Protein AF-A0A950HTD3-F1 (afdb_monomer)

pLDDT: mean 75.73, std 17.04, range [32.94, 95.38]

Radius of gyration: 17.9 Å; Cα contacts (8 Å, |Δi|>4): 232; chains: 1; bounding box: 33×39×55 Å

Foldseek 3Di:
DDDDDDDDPDPDWDKDKDKDDDQDQWQLSVQVVLCVVDVVVVVPDDVVLVVCVVVPPPQVNVQVSVCCLQCDQDASPPDPPHSCVNVVLQVVQLPADFKKKWKDTAQKIWIDHVVVVDIDMHGHHGPHHYMMMIIMHTGDRDPPDD

Structure (mmCIF, N/CA/C/O backbone):
data_AF-A0A950HTD3-F1
#
_entry.id   AF-A0A950HTD3-F1
#
loop_
_atom_site.group_PDB
_atom_site.id
_atom_site.type_symbol
_atom_site.label_atom_id
_atom_site.label_alt_id
_atom_site.label_comp_id
_atom_site.label_asym_id
_atom_site.label_entity_id
_atom_site.label_seq_id
_atom_site.pdbx_PDB_ins_code
_atom_site.Cartn_x
_atom_site.Cartn_y
_atom_site.Cartn_z
_atom_site.occupancy
_atom_site.B_iso_or_equiv
_atom_site.auth_seq_id
_atom_site.auth_comp_id
_atom_site.auth_asym_id
_atom_site.auth_atom_id
_atom_site.pdbx_PDB_model_num
ATOM 1 N N . MET A 1 1 ? -6.692 11.911 -21.670 1.00 36.44 1 MET A N 1
ATOM 2 C CA . MET A 1 1 ? -6.025 11.590 -22.951 1.00 36.44 1 MET A CA 1
ATOM 3 C C . MET A 1 1 ? -5.115 10.400 -22.686 1.00 36.44 1 MET A C 1
ATOM 5 O O . MET A 1 1 ? -4.054 10.584 -22.112 1.00 36.44 1 MET A O 1
ATOM 9 N N . PHE A 1 2 ? -5.572 9.179 -22.964 1.00 32.94 2 PHE A N 1
ATOM 10 C CA . PHE A 1 2 ? -4.752 7.979 -22.772 1.00 32.94 2 PHE A CA 1
ATOM 11 C C . PHE A 1 2 ? -3.880 7.797 -24.016 1.00 32.94 2 PHE A C 1
ATOM 13 O O . PHE A 1 2 ? -4.400 7.768 -25.134 1.00 32.94 2 PHE A O 1
ATOM 20 N N . SER A 1 3 ? -2.559 7.768 -23.843 1.00 40.41 3 SER A N 1
ATOM 21 C CA . SER A 1 3 ? -1.623 7.526 -24.938 1.00 40.4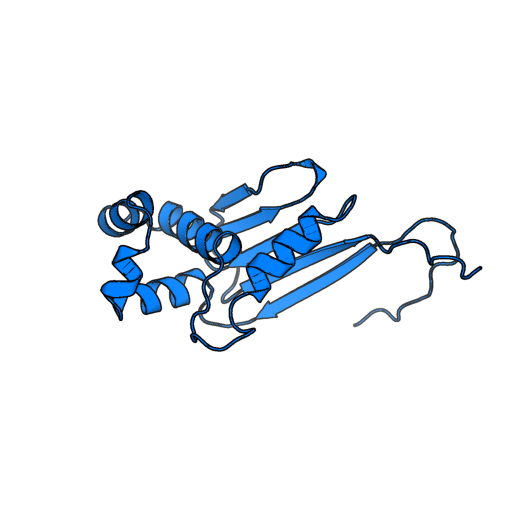1 3 SER A CA 1
ATOM 22 C C . SER A 1 3 ? -1.867 6.129 -25.512 1.00 40.41 3 SER A C 1
ATOM 24 O O . SER A 1 3 ? -2.013 5.151 -24.782 1.00 40.41 3 SER A O 1
ATOM 26 N N . ARG A 1 4 ? -1.948 6.029 -26.843 1.00 41.62 4 ARG A N 1
ATOM 27 C CA . ARG A 1 4 ? -2.002 4.732 -27.524 1.00 41.62 4 ARG A CA 1
ATOM 28 C C . ARG A 1 4 ? -0.674 4.018 -27.286 1.00 41.62 4 ARG A C 1
ATOM 30 O O . ARG A 1 4 ? 0.374 4.562 -27.636 1.00 41.62 4 ARG A O 1
ATOM 37 N N . PHE A 1 5 ? -0.733 2.822 -26.705 1.00 49.19 5 PHE A N 1
ATOM 38 C CA . PHE A 1 5 ? 0.416 1.934 -26.575 1.00 49.19 5 PHE A CA 1
ATOM 39 C C . PHE A 1 5 ? 1.032 1.709 -27.962 1.00 49.19 5 PHE A C 1
ATOM 41 O O . PHE A 1 5 ? 0.351 1.270 -28.890 1.00 49.19 5 PHE A O 1
ATOM 48 N N . ARG A 1 6 ? 2.309 2.069 -28.111 1.00 45.41 6 ARG A N 1
ATOM 49 C CA . ARG A 1 6 ? 3.141 1.682 -29.250 1.00 45.41 6 ARG A CA 1
ATOM 50 C C . ARG A 1 6 ? 4.128 0.646 -28.752 1.00 45.41 6 ARG A C 1
ATOM 52 O O . ARG A 1 6 ? 4.816 0.882 -27.762 1.00 45.41 6 ARG A O 1
ATOM 59 N N . GLU A 1 7 ? 4.176 -0.478 -29.447 1.00 47.38 7 GLU A N 1
ATOM 60 C CA . GLU A 1 7 ? 5.093 -1.564 -29.136 1.00 47.38 7 GLU A CA 1
ATOM 61 C C . GLU A 1 7 ? 6.550 -1.075 -29.291 1.00 47.38 7 GLU A C 1
ATOM 63 O O . GLU A 1 7 ? 6.876 -0.450 -30.308 1.00 47.38 7 GLU A O 1
ATOM 68 N N . PRO A 1 8 ? 7.417 -1.260 -28.277 1.00 53.28 8 PRO A N 1
ATOM 69 C CA . PRO A 1 8 ? 8.782 -0.761 -28.336 1.00 53.28 8 PRO A CA 1
ATOM 70 C C . PRO A 1 8 ? 9.604 -1.529 -29.377 1.00 53.28 8 PRO A C 1
ATOM 72 O O . PRO A 1 8 ? 9.690 -2.751 -29.351 1.00 53.28 8 PRO A O 1
ATOM 75 N N . THR A 1 9 ? 10.260 -0.790 -30.271 1.00 56.44 9 THR A N 1
ATOM 76 C CA . THR A 1 9 ? 11.088 -1.310 -31.373 1.00 56.44 9 THR A CA 1
ATOM 77 C C . THR A 1 9 ? 12.514 -1.703 -30.962 1.00 56.44 9 THR A C 1
ATOM 79 O O . THR A 1 9 ? 13.288 -2.136 -31.810 1.00 56.44 9 THR A O 1
ATOM 82 N N . ASN A 1 10 ? 12.879 -1.574 -29.680 1.00 48.69 10 ASN A N 1
ATOM 83 C CA . ASN A 1 10 ? 14.239 -1.810 -29.185 1.00 48.69 10 ASN A CA 1
ATOM 84 C C . ASN A 1 10 ? 14.304 -2.971 -28.183 1.00 48.69 10 ASN A C 1
ATOM 86 O O . ASN A 1 10 ? 13.447 -3.108 -27.317 1.00 48.69 10 ASN A O 1
ATOM 90 N N . SER A 1 11 ? 15.404 -3.724 -28.240 1.00 53.31 11 SER A N 1
ATOM 91 C CA . SER A 1 11 ? 15.783 -4.871 -27.396 1.00 53.31 11 SER A CA 1
ATOM 92 C C . SER A 1 11 ? 16.015 -4.566 -25.904 1.00 53.31 11 SER A C 1
ATOM 94 O O . SER A 1 11 ? 16.598 -5.382 -25.190 1.00 53.31 11 SER A O 1
ATOM 96 N N . ARG A 1 12 ? 15.588 -3.397 -25.406 1.00 52.47 12 ARG A N 1
ATOM 97 C CA . ARG A 1 12 ? 15.681 -3.044 -23.984 1.00 52.47 12 ARG A CA 1
ATOM 98 C C . ARG A 1 12 ? 14.343 -3.331 -23.303 1.00 52.47 12 ARG A C 1
ATOM 100 O O . ARG A 1 12 ? 13.322 -2.859 -23.804 1.00 52.47 12 ARG A O 1
ATOM 107 N N . PRO A 1 13 ? 14.327 -4.054 -22.171 1.00 63.25 13 PRO A N 1
ATOM 108 C CA . PRO A 1 13 ? 13.100 -4.262 -21.416 1.00 63.25 13 PRO A CA 1
ATOM 109 C C . PRO A 1 13 ? 12.548 -2.899 -20.978 1.00 63.25 13 PRO A C 1
ATOM 111 O O . PRO A 1 13 ? 13.242 -2.122 -20.323 1.00 63.25 13 PRO A O 1
ATOM 114 N N . GLY A 1 14 ? 11.335 -2.572 -21.425 1.00 75.25 14 GLY A N 1
ATOM 115 C CA . GLY A 1 14 ? 10.612 -1.387 -20.963 1.00 75.25 14 GLY A CA 1
ATOM 116 C C . GLY A 1 14 ? 9.989 -1.617 -19.586 1.00 75.25 14 GLY A C 1
ATOM 117 O O . GLY A 1 14 ? 10.069 -2.718 -19.045 1.00 75.25 14 GLY A O 1
ATOM 118 N N . ASN A 1 15 ? 9.294 -0.608 -19.068 1.00 83.25 15 ASN A N 1
ATOM 119 C CA . ASN A 1 15 ? 8.518 -0.726 -17.835 1.00 83.25 15 ASN A CA 1
ATOM 120 C C . ASN A 1 15 ? 7.027 -0.475 -18.094 1.00 83.25 15 ASN A C 1
ATOM 122 O O . ASN A 1 15 ? 6.661 0.352 -18.935 1.00 83.25 15 ASN A O 1
ATOM 126 N N . LEU A 1 16 ? 6.175 -1.165 -17.338 1.00 87.31 16 LEU A N 1
ATOM 127 C CA . LEU A 1 16 ? 4.751 -0.890 -17.208 1.00 87.31 16 LEU A CA 1
ATOM 128 C C . LEU A 1 16 ? 4.524 0.000 -15.986 1.00 87.31 16 LEU A C 1
ATOM 130 O O . LEU A 1 16 ? 4.855 -0.386 -14.868 1.00 87.31 16 LEU A O 1
ATOM 134 N N . PHE A 1 17 ? 3.903 1.157 -16.206 1.00 91.12 17 PHE A N 1
ATOM 135 C CA . PHE A 1 17 ? 3.496 2.068 -15.142 1.00 91.12 17 PHE A CA 1
ATOM 136 C C . PHE A 1 17 ? 1.983 2.005 -14.963 1.00 91.12 17 PHE A C 1
ATOM 138 O O . PHE A 1 17 ? 1.229 2.252 -15.906 1.00 91.12 17 PHE A O 1
ATOM 145 N N . ILE A 1 18 ? 1.542 1.693 -13.750 1.00 93.94 18 ILE A N 1
ATOM 146 C CA . ILE A 1 18 ? 0.134 1.602 -13.373 1.00 93.94 18 ILE A CA 1
ATOM 147 C C . ILE A 1 18 ? -0.113 2.600 -12.246 1.00 93.94 18 ILE A C 1
ATOM 149 O O . ILE A 1 18 ? 0.625 2.640 -11.264 1.00 93.94 18 ILE A O 1
ATOM 153 N N . ALA A 1 19 ? -1.170 3.394 -12.384 1.00 95.38 19 ALA A N 1
ATOM 154 C CA . ALA A 1 19 ? -1.683 4.241 -11.320 1.00 95.38 19 ALA A CA 1
ATOM 155 C C . ALA A 1 19 ? -3.139 3.854 -11.051 1.00 95.38 19 ALA A C 1
ATOM 157 O O . ALA A 1 19 ? -3.962 3.871 -11.966 1.00 95.38 19 ALA A O 1
ATOM 158 N N . VAL A 1 20 ? -3.447 3.502 -9.805 1.00 94.81 20 VAL A N 1
ATOM 159 C CA . VAL A 1 20 ? -4.807 3.194 -9.350 1.00 94.81 20 VAL A CA 1
ATOM 160 C C . VAL A 1 20 ? -5.160 4.169 -8.246 1.00 94.81 20 VAL A C 1
ATOM 162 O O . VAL A 1 20 ? -4.434 4.276 -7.262 1.00 94.81 20 VAL A O 1
ATOM 165 N N . TYR A 1 21 ? -6.269 4.877 -8.410 1.00 94.12 21 TYR A N 1
ATOM 166 C CA . TYR A 1 21 ? -6.758 5.825 -7.424 1.00 94.12 21 TYR A CA 1
ATOM 167 C C . TYR A 1 21 ? -8.213 5.522 -7.089 1.00 94.12 21 TYR A C 1
ATOM 169 O O . TYR A 1 21 ? -9.045 5.373 -7.983 1.00 94.12 21 TYR A O 1
ATOM 177 N N . ASP A 1 22 ? -8.487 5.442 -5.795 1.00 91.75 22 ASP A N 1
ATOM 178 C CA . ASP A 1 22 ? -9.808 5.257 -5.212 1.00 91.75 22 ASP A CA 1
ATOM 179 C C . ASP A 1 22 ? -10.117 6.429 -4.271 1.00 91.75 22 ASP A C 1
ATOM 181 O O . ASP A 1 22 ? -9.265 6.833 -3.478 1.00 91.75 22 ASP A O 1
ATOM 185 N N . ILE A 1 23 ? -11.353 6.935 -4.333 1.00 91.56 23 ILE A N 1
ATOM 186 C CA . ILE A 1 23 ? -11.884 7.995 -3.460 1.00 91.56 23 ILE A CA 1
ATOM 187 C C . ILE A 1 23 ? -12.693 7.352 -2.317 1.00 91.56 23 ILE A C 1
ATOM 189 O O . ILE A 1 23 ? -13.863 7.664 -2.098 1.00 91.56 23 ILE A O 1
ATOM 193 N N . GLY A 1 24 ? -12.082 6.403 -1.611 1.00 87.94 24 GLY A N 1
ATOM 194 C CA . GLY A 1 24 ? -12.669 5.725 -0.459 1.00 87.94 24 GLY A CA 1
ATOM 195 C C . GLY A 1 24 ? -12.311 6.369 0.885 1.00 87.94 24 GLY A C 1
ATOM 196 O O . GLY A 1 24 ? -11.727 7.450 0.967 1.00 87.94 24 GLY A O 1
ATOM 197 N N . ALA A 1 25 ? -12.616 5.662 1.977 1.00 86.06 25 ALA A N 1
ATOM 198 C CA . ALA A 1 25 ? -12.282 6.088 3.344 1.00 86.06 25 ALA A CA 1
ATOM 199 C C . ALA A 1 25 ? -10.767 6.064 3.651 1.00 86.06 25 ALA A C 1
ATOM 201 O O . ALA A 1 25 ? -10.315 6.659 4.634 1.00 86.06 25 ALA A O 1
ATOM 202 N N . GLY A 1 26 ? -9.982 5.374 2.819 1.00 87.88 26 GLY A N 1
ATOM 203 C CA . GLY A 1 26 ? -8.558 5.127 3.029 1.00 87.88 26 GLY A CA 1
ATOM 204 C C . GLY A 1 26 ? -8.282 3.906 3.911 1.00 87.88 26 GLY A C 1
ATOM 205 O O . GLY A 1 26 ? -9.118 3.456 4.704 1.00 87.88 26 GLY A O 1
ATOM 206 N N . ILE A 1 27 ? -7.075 3.362 3.766 1.00 88.75 27 ILE A N 1
ATOM 207 C CA . ILE A 1 27 ? -6.646 2.115 4.412 1.00 88.75 27 ILE A CA 1
ATOM 208 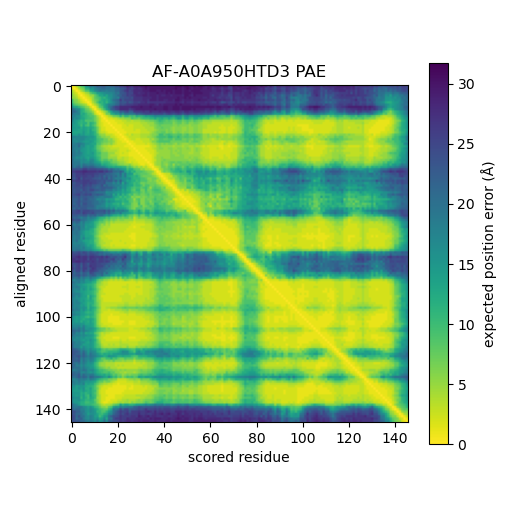C C . ILE A 1 27 ? -6.650 2.255 5.938 1.00 88.75 27 ILE A C 1
ATOM 210 O O . ILE A 1 27 ? -7.200 1.407 6.637 1.00 88.75 27 ILE A O 1
ATOM 214 N N . GLN A 1 28 ? -6.064 3.330 6.471 1.00 88.06 28 GLN A N 1
ATOM 215 C CA . GLN A 1 28 ? -5.896 3.494 7.917 1.00 88.06 28 GLN A CA 1
ATOM 216 C C . GLN A 1 28 ? -7.221 3.719 8.641 1.00 88.06 28 GLN A C 1
ATOM 218 O O . GLN A 1 28 ? -7.401 3.190 9.735 1.00 88.06 28 GLN A O 1
ATOM 223 N N . THR A 1 29 ? -8.137 4.487 8.042 1.00 86.06 29 THR A N 1
ATOM 224 C CA . THR A 1 29 ? -9.485 4.715 8.583 1.00 86.06 29 THR A CA 1
ATOM 225 C C . THR A 1 29 ? -10.234 3.390 8.672 1.00 86.06 29 THR A C 1
ATOM 227 O O . THR A 1 29 ? -10.650 2.989 9.753 1.00 86.06 29 THR A O 1
ATOM 230 N N . THR A 1 30 ? -10.273 2.643 7.564 1.00 83.88 30 THR A N 1
ATOM 231 C CA . THR A 1 30 ? -10.937 1.334 7.499 1.00 83.88 30 THR A CA 1
ATOM 232 C C . THR A 1 30 ? -10.347 0.347 8.508 1.00 83.88 30 THR A C 1
ATOM 234 O O . THR A 1 30 ? -11.083 -0.370 9.185 1.00 83.88 30 THR A O 1
ATOM 237 N N . LEU A 1 31 ? -9.017 0.312 8.641 1.00 81.06 31 LEU A N 1
ATOM 238 C CA . LEU A 1 31 ? -8.345 -0.575 9.588 1.00 81.06 31 LEU A CA 1
ATOM 239 C C . LEU A 1 31 ? -8.638 -0.179 11.042 1.00 81.06 31 LEU A C 1
ATOM 241 O O . LEU A 1 31 ? -8.851 -1.050 11.880 1.00 81.06 31 LEU A O 1
ATOM 245 N N . ARG A 1 32 ? -8.691 1.121 11.350 1.00 80.31 32 ARG A N 1
ATOM 246 C CA . ARG A 1 32 ? -9.037 1.613 12.688 1.00 80.31 32 ARG A CA 1
ATOM 247 C C . ARG A 1 32 ? -10.460 1.222 13.081 1.00 80.31 32 ARG A C 1
ATOM 249 O O . ARG A 1 32 ? -10.644 0.698 14.177 1.00 80.31 32 ARG A O 1
ATOM 256 N N . ASP A 1 33 ? -11.427 1.416 12.189 1.00 77.31 33 ASP A N 1
ATOM 257 C CA . ASP A 1 33 ? -12.832 1.080 12.446 1.00 77.31 33 ASP A CA 1
ATOM 258 C C . ASP A 1 33 ? -13.001 -0.428 12.691 1.00 77.31 33 ASP A C 1
ATOM 260 O O . ASP A 1 33 ? -13.681 -0.858 13.624 1.00 77.31 33 ASP A O 1
ATOM 264 N N . GLN A 1 34 ? -12.295 -1.253 11.909 1.00 70.31 34 GLN A N 1
ATOM 265 C CA . GLN A 1 34 ? -12.273 -2.707 12.092 1.00 70.31 34 GLN A CA 1
ATOM 266 C C . GLN A 1 34 ? -11.674 -3.145 13.431 1.00 70.31 34 GLN A C 1
ATOM 268 O O . GLN A 1 34 ? -12.094 -4.165 13.981 1.00 70.31 34 GLN A O 1
ATOM 273 N N . LEU A 1 35 ? -10.680 -2.413 13.935 1.00 69.69 35 LEU A N 1
ATOM 274 C CA . LEU A 1 35 ? -10.060 -2.6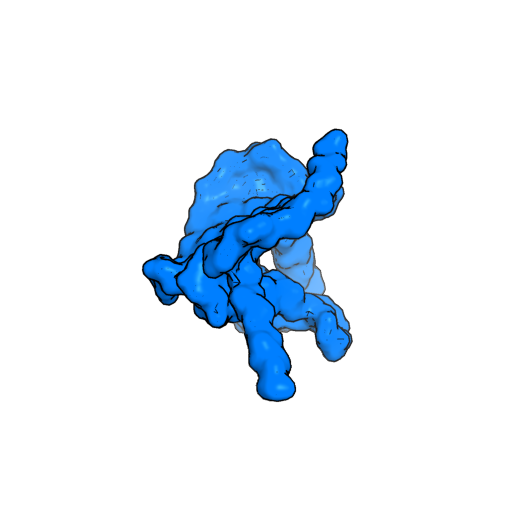97 15.223 1.00 69.69 35 LEU A CA 1
ATOM 275 C C . LEU A 1 35 ? -10.986 -2.294 16.372 1.00 69.69 35 LEU A C 1
ATOM 277 O O . LEU A 1 35 ? -11.191 -3.080 17.290 1.00 69.69 35 LEU A O 1
ATOM 281 N N . GLN A 1 36 ? -11.619 -1.125 16.302 1.00 66.94 36 GLN A N 1
ATOM 282 C CA . GLN A 1 36 ? -12.532 -0.659 17.350 1.00 66.94 36 GLN A CA 1
ATOM 283 C C . GLN A 1 36 ? -13.775 -1.553 17.514 1.00 66.94 36 GLN A C 1
ATOM 285 O O . GLN A 1 36 ? -14.283 -1.688 18.623 1.00 66.94 36 GLN A O 1
ATOM 290 N N . GLY A 1 37 ? -14.238 -2.208 16.443 1.00 59.00 37 GLY A N 1
ATOM 291 C CA . GLY A 1 37 ? -15.419 -3.079 16.472 1.00 59.00 37 GLY A CA 1
ATOM 292 C C . GLY A 1 37 ? -15.193 -4.534 16.916 1.00 59.00 37 GLY A C 1
ATOM 293 O O . GLY A 1 37 ? -16.165 -5.279 17.016 1.00 59.00 37 GLY A O 1
ATOM 294 N N . CYS A 1 38 ? -13.954 -4.989 17.151 1.00 54.62 38 CYS A N 1
ATOM 295 C CA . CYS A 1 38 ? -13.658 -6.398 17.463 1.00 54.62 38 CYS A CA 1
ATOM 296 C C . CYS A 1 38 ? -12.458 -6.550 18.413 1.00 54.62 38 CYS A C 1
ATOM 298 O O . CYS A 1 38 ? -11.306 -6.607 17.974 1.00 54.62 38 CYS A O 1
ATOM 300 N N . ALA A 1 39 ? -12.736 -6.715 19.711 1.00 53.88 39 ALA A N 1
ATOM 301 C CA . ALA A 1 39 ? -11.725 -6.897 20.761 1.00 53.88 39 ALA A CA 1
ATOM 302 C C . ALA A 1 39 ? -10.736 -8.053 20.478 1.00 53.88 39 ALA A C 1
ATOM 304 O O . ALA A 1 39 ? -9.539 -7.925 20.731 1.00 53.88 39 ALA A O 1
ATOM 305 N N . GLU A 1 40 ? -11.194 -9.149 19.864 1.00 55.88 40 GLU A N 1
ATOM 306 C CA . GLU A 1 40 ? -10.341 -10.294 19.501 1.00 55.88 40 GLU A CA 1
ATOM 307 C C . GLU A 1 40 ? -9.302 -9.961 18.413 1.00 55.88 40 GLU A C 1
ATOM 309 O O . GLU A 1 40 ? -8.188 -10.485 18.418 1.00 55.88 40 GLU A O 1
ATOM 314 N N . ARG A 1 41 ? -9.618 -9.040 17.491 1.00 55.34 41 ARG A N 1
ATOM 315 C CA . ARG A 1 41 ? -8.688 -8.615 16.426 1.00 55.34 41 ARG A CA 1
ATOM 316 C C . ARG A 1 41 ? -7.604 -7.676 16.947 1.00 55.34 41 ARG A C 1
ATOM 318 O O . ARG A 1 41 ? -6.512 -7.646 16.372 1.00 55.34 41 ARG A O 1
ATOM 325 N N . PHE A 1 42 ? -7.905 -6.967 18.035 1.00 54.84 42 PHE A N 1
ATOM 326 C CA . PHE A 1 42 ? -6.972 -6.142 18.803 1.00 54.84 42 PHE A CA 1
ATOM 327 C C . PHE A 1 42 ? -5.906 -6.981 19.509 1.00 54.84 42 PHE A C 1
ATOM 329 O O . PHE A 1 42 ? -4.759 -6.555 19.598 1.00 54.84 42 PHE A O 1
ATOM 336 N N . ALA A 1 43 ? -6.249 -8.183 19.983 1.00 55.34 43 ALA A N 1
ATOM 337 C CA . ALA A 1 43 ? -5.298 -9.059 20.671 1.00 55.34 43 ALA A CA 1
ATOM 338 C C . ALA A 1 43 ? -4.138 -9.501 19.759 1.00 55.34 43 ALA A C 1
ATOM 340 O O . ALA A 1 43 ? -3.010 -9.642 20.218 1.00 55.34 43 ALA A O 1
ATOM 341 N N . GLN A 1 44 ? -4.416 -9.643 18.461 1.00 57.78 44 GLN A N 1
ATOM 342 C CA . GLN A 1 44 ? -3.449 -10.009 17.422 1.00 57.78 44 GLN A CA 1
ATOM 343 C C . GLN A 1 44 ? -2.599 -8.828 16.914 1.00 57.78 44 GLN A C 1
ATOM 345 O O . GLN A 1 44 ? -1.741 -9.023 16.052 1.00 57.78 44 GLN A O 1
ATOM 350 N N . LEU A 1 45 ? -2.844 -7.598 17.381 1.00 63.75 45 LEU A N 1
ATOM 351 C CA . LEU A 1 45 ? -1.918 -6.490 17.139 1.00 63.75 45 LEU A CA 1
ATOM 352 C C . LEU A 1 45 ? -0.690 -6.662 18.030 1.00 63.75 45 LEU A C 1
ATOM 354 O O . LEU A 1 45 ? -0.826 -6.971 19.214 1.00 63.75 45 LEU A O 1
ATOM 358 N N . GLY A 1 46 ? 0.491 -6.400 17.466 1.00 65.12 46 GLY A N 1
ATOM 359 C CA . GLY A 1 46 ? 1.702 -6.232 18.263 1.00 65.12 46 GLY A CA 1
ATOM 360 C C . GLY A 1 46 ? 1.510 -5.123 19.298 1.00 65.12 46 GLY A C 1
ATOM 361 O O . GLY A 1 46 ? 0.783 -4.154 19.047 1.00 65.12 46 GLY A O 1
ATOM 362 N N . ASP A 1 47 ? 2.141 -5.280 20.458 1.00 68.50 47 ASP A N 1
ATOM 363 C CA . ASP A 1 47 ? 1.941 -4.393 21.608 1.00 68.50 47 ASP A CA 1
ATOM 364 C C . ASP A 1 47 ? 2.282 -2.928 21.286 1.00 68.50 47 ASP A C 1
ATOM 366 O O . ASP A 1 47 ? 1.553 -2.027 21.703 1.00 68.50 47 ASP A O 1
ATOM 370 N N . ASP A 1 48 ? 3.245 -2.700 20.390 1.00 64.06 48 ASP A N 1
ATOM 371 C CA . ASP A 1 48 ? 3.609 -1.380 19.861 1.00 64.06 48 ASP A CA 1
ATOM 372 C C . ASP A 1 48 ? 2.423 -0.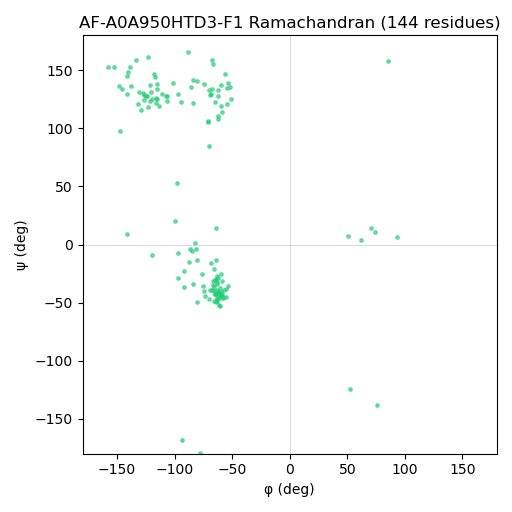625 19.232 1.00 64.06 48 ASP A C 1
ATOM 374 O O . ASP A 1 48 ? 2.295 0.592 19.375 1.00 64.06 48 ASP A O 1
ATOM 378 N N . ILE A 1 49 ? 1.525 -1.326 18.525 1.00 70.50 49 ILE A N 1
ATOM 379 C CA . ILE A 1 49 ? 0.368 -0.691 17.871 1.00 70.50 49 ILE A CA 1
ATOM 380 C C . ILE A 1 49 ? -0.698 -0.332 18.913 1.00 70.50 49 ILE A C 1
ATOM 382 O O . ILE A 1 49 ? -1.340 0.715 18.803 1.00 70.50 49 ILE A O 1
ATOM 386 N N . LYS A 1 50 ? -0.870 -1.169 19.945 1.00 69.88 50 LYS A N 1
ATOM 387 C CA . LYS A 1 50 ? -1.803 -0.907 21.055 1.00 69.88 50 LYS A CA 1
ATOM 388 C C . LYS A 1 50 ? -1.364 0.312 21.860 1.00 69.88 50 LYS A C 1
ATOM 390 O O . LYS A 1 50 ? -2.191 1.164 22.190 1.00 69.88 50 LYS A O 1
ATOM 395 N N . GLU A 1 51 ? -0.068 0.423 22.127 1.00 68.94 51 GLU A N 1
ATOM 396 C CA . GLU A 1 51 ? 0.508 1.576 22.812 1.00 68.94 51 GLU A CA 1
ATOM 397 C C . GLU A 1 51 ? 0.323 2.855 21.978 1.00 68.94 51 GLU A C 1
ATOM 399 O O . GLU A 1 51 ? -0.186 3.858 22.474 1.00 68.94 51 GLU A O 1
ATOM 404 N N . LEU A 1 52 ? 0.601 2.802 20.671 1.00 69.25 52 LEU A N 1
ATOM 405 C CA . LEU A 1 52 ? 0.406 3.931 19.750 1.00 69.25 52 LEU A CA 1
ATOM 406 C C . LEU A 1 52 ? -1.043 4.415 19.644 1.00 69.25 52 LEU A C 1
ATOM 408 O O . LEU A 1 52 ? -1.286 5.619 19.540 1.00 69.25 52 LEU A O 1
ATOM 412 N N . LEU A 1 53 ? -2.005 3.493 19.676 1.00 71.31 53 LEU A N 1
ATOM 413 C CA . LEU A 1 53 ? -3.431 3.826 19.715 1.00 71.31 53 LEU A CA 1
ATOM 414 C C . LEU A 1 53 ? -3.817 4.545 21.015 1.00 71.31 53 LEU A C 1
ATOM 416 O O . LEU A 1 53 ? -4.709 5.390 20.993 1.00 71.31 53 LEU A O 1
ATOM 420 N N . SER A 1 54 ? -3.127 4.239 22.115 1.00 67.25 54 SER A N 1
ATOM 421 C CA . SER A 1 54 ? -3.392 4.790 23.449 1.00 67.25 54 SER A CA 1
ATOM 422 C C . SER A 1 54 ? -2.714 6.147 23.673 1.00 67.25 54 SER A C 1
ATOM 424 O O . SER A 1 54 ? -3.269 7.012 24.343 1.00 67.25 54 SER A O 1
ATOM 426 N N . LEU A 1 55 ? -1.531 6.355 23.083 1.00 68.62 55 LEU A N 1
ATOM 427 C CA . LEU A 1 55 ? -0.729 7.578 23.223 1.00 68.62 55 LEU A CA 1
ATOM 428 C C . LEU A 1 55 ? -1.188 8.737 22.322 1.00 68.62 55 LEU A C 1
ATOM 430 O O . LEU A 1 55 ? -0.755 9.871 22.512 1.00 68.62 55 LEU A O 1
ATOM 434 N N . GLY A 1 56 ? -2.049 8.479 21.333 1.00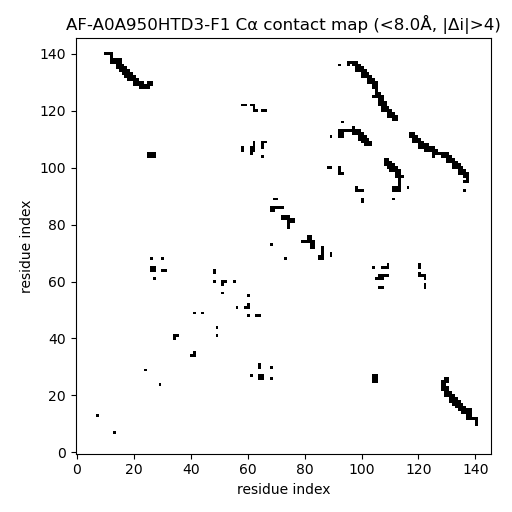 64.75 56 GLY A N 1
ATOM 435 C CA . GLY A 1 56 ? -2.673 9.530 20.521 1.00 64.75 56 GLY A CA 1
ATOM 436 C C . GLY A 1 56 ? -1.760 10.215 19.494 1.00 64.75 56 GLY A C 1
ATOM 437 O O . GLY A 1 56 ? -2.178 11.208 18.895 1.00 64.75 56 GLY A O 1
ATOM 438 N N . ASP A 1 57 ? -0.553 9.699 19.224 1.00 77.69 57 ASP A N 1
ATOM 439 C CA . ASP A 1 57 ? 0.280 10.183 18.112 1.00 77.69 57 ASP A CA 1
ATOM 440 C C . ASP A 1 57 ? -0.343 9.765 16.772 1.00 77.69 57 ASP A C 1
ATOM 442 O O . ASP A 1 57 ? -0.004 8.748 16.158 1.00 77.69 57 ASP A O 1
ATOM 446 N N . GLY A 1 58 ? -1.290 10.583 16.313 1.00 79.25 58 GLY A N 1
ATOM 447 C CA . GLY A 1 58 ? -2.065 10.324 15.110 1.00 79.25 58 GLY A CA 1
ATOM 448 C C . GLY A 1 58 ? -1.209 10.201 13.851 1.00 79.25 58 GLY A C 1
ATOM 449 O O . GLY A 1 58 ? -1.627 9.524 12.918 1.00 79.25 58 GLY A O 1
ATOM 450 N N . ARG A 1 59 ? -0.012 10.800 13.805 1.00 82.75 59 ARG A N 1
ATOM 451 C CA . ARG A 1 59 ? 0.871 10.746 12.630 1.00 82.75 59 ARG A CA 1
ATOM 452 C C . ARG A 1 59 ? 1.645 9.436 12.577 1.00 82.75 59 ARG A C 1
ATOM 454 O O . ARG A 1 59 ? 1.636 8.764 11.545 1.00 82.75 59 ARG A O 1
ATOM 461 N N . LYS A 1 60 ? 2.272 9.045 13.687 1.00 84.19 60 LYS A N 1
ATOM 462 C CA . LYS A 1 60 ? 2.986 7.765 13.778 1.00 84.19 60 LYS A CA 1
ATOM 463 C C . LYS A 1 60 ? 2.020 6.587 13.663 1.00 84.19 60 LYS A C 1
ATOM 465 O O . LYS A 1 60 ? 2.311 5.612 12.974 1.00 84.19 60 LYS A O 1
ATOM 470 N N . LEU A 1 61 ? 0.817 6.725 14.219 1.00 85.25 61 LEU A N 1
ATOM 471 C CA . LEU A 1 61 ? -0.248 5.742 14.061 1.00 85.25 61 LEU A CA 1
ATOM 472 C C . LEU A 1 61 ? -0.637 5.528 12.586 1.00 85.25 61 LEU A C 1
ATOM 474 O O . LEU A 1 61 ? -0.835 4.392 12.168 1.00 85.25 61 LEU A O 1
ATOM 478 N N . GLN A 1 62 ? -0.710 6.588 11.773 1.00 87.38 62 GLN A N 1
ATOM 479 C CA . GLN A 1 62 ? -1.030 6.470 10.340 1.00 87.38 62 GLN A CA 1
ATOM 480 C C . GLN A 1 62 ? 0.029 5.676 9.564 1.00 87.38 62 GLN A C 1
ATOM 482 O O . GLN A 1 62 ? -0.327 4.873 8.701 1.00 87.38 62 GLN A O 1
ATOM 487 N N . GLN A 1 63 ? 1.314 5.863 9.883 1.00 89.88 63 GLN A N 1
ATOM 488 C CA . GLN A 1 63 ? 2.393 5.062 9.295 1.00 89.88 63 GLN A CA 1
ATOM 489 C C . GLN A 1 63 ? 2.272 3.597 9.696 1.00 89.88 63 GLN A C 1
ATOM 491 O O . GLN A 1 63 ? 2.319 2.714 8.845 1.00 89.88 63 GLN A O 1
ATOM 496 N N . VAL A 1 64 ? 2.108 3.340 10.994 1.00 87.31 64 VAL A N 1
ATOM 497 C CA . VAL A 1 64 ? 2.090 1.982 11.538 1.00 87.31 64 VAL A CA 1
ATOM 498 C C . VAL A 1 64 ? 0.898 1.193 11.011 1.00 87.31 64 VAL A C 1
ATOM 500 O O . VAL A 1 64 ? 1.072 0.053 10.596 1.00 87.31 64 VAL A O 1
ATOM 503 N N . LEU A 1 65 ? -0.287 1.802 10.936 1.00 87.62 65 LEU A N 1
ATOM 504 C CA . LEU A 1 65 ? -1.472 1.157 10.367 1.00 87.62 65 LEU A CA 1
ATOM 505 C C . LEU A 1 65 ? -1.306 0.851 8.872 1.00 87.62 65 LEU A C 1
ATOM 507 O O . LEU A 1 65 ? -1.657 -0.245 8.439 1.00 87.62 65 LEU A O 1
ATOM 511 N N . LEU A 1 66 ? -0.747 1.782 8.089 1.00 90.69 66 LEU A N 1
ATOM 512 C CA . LEU A 1 66 ? -0.508 1.557 6.660 1.00 90.69 66 LEU A CA 1
ATOM 513 C C . LEU A 1 66 ? 0.525 0.450 6.434 1.00 90.69 66 LEU A C 1
ATOM 515 O O . LEU A 1 66 ? 0.282 -0.475 5.662 1.00 90.69 66 LEU A O 1
ATOM 519 N N . LYS A 1 67 ? 1.655 0.522 7.143 1.00 90.56 67 LYS A N 1
ATOM 520 C CA . LYS A 1 67 ? 2.700 -0.500 7.102 1.00 90.56 67 LYS A CA 1
ATOM 521 C C . LYS A 1 67 ? 2.133 -1.861 7.500 1.00 90.56 67 LYS A C 1
ATOM 523 O O . LYS A 1 67 ? 2.350 -2.836 6.790 1.00 90.56 67 LYS A O 1
ATOM 528 N N . HIS A 1 68 ? 1.334 -1.915 8.566 1.00 86.50 68 HIS A N 1
ATOM 529 C CA . HIS A 1 68 ? 0.713 -3.155 9.015 1.00 86.50 68 HIS A CA 1
ATOM 530 C C . HIS A 1 68 ? -0.205 -3.764 7.946 1.00 86.50 68 HIS A C 1
ATOM 532 O O . HIS A 1 68 ? -0.115 -4.959 7.682 1.00 86.50 68 HIS A O 1
ATOM 538 N N . ALA A 1 69 ? -1.040 -2.949 7.295 1.00 87.06 69 ALA A N 1
ATOM 539 C CA . ALA A 1 69 ? -1.952 -3.407 6.245 1.00 87.06 69 ALA A CA 1
ATOM 540 C C . ALA A 1 69 ? -1.239 -3.994 5.013 1.00 87.06 69 ALA A C 1
ATOM 542 O O . ALA A 1 69 ? -1.806 -4.835 4.320 1.00 87.06 69 ALA A O 1
ATOM 543 N N . ILE A 1 70 ? -0.021 -3.533 4.722 1.00 89.62 70 ILE A N 1
ATOM 544 C CA . ILE A 1 70 ? 0.757 -3.971 3.556 1.00 89.62 70 ILE A CA 1
ATOM 545 C C . ILE A 1 70 ? 1.661 -5.151 3.910 1.00 89.62 70 ILE A C 1
ATOM 547 O O . ILE A 1 70 ? 1.866 -6.037 3.088 1.00 89.62 70 ILE A O 1
ATOM 551 N N . GLU A 1 71 ? 2.223 -5.173 5.118 1.00 87.00 71 GLU A N 1
ATOM 552 C CA . GLU A 1 71 ? 3.224 -6.174 5.486 1.00 87.00 71 GLU A CA 1
ATOM 553 C C . GLU A 1 71 ? 2.651 -7.422 6.146 1.00 87.00 71 GLU A C 1
ATOM 555 O O . GLU A 1 71 ? 3.291 -8.473 6.096 1.00 87.00 71 GLU A O 1
ATOM 560 N N . HIS A 1 72 ? 1.459 -7.334 6.735 1.00 78.31 72 HIS A N 1
ATOM 561 C CA . HIS A 1 72 ? 0.813 -8.470 7.373 1.00 78.31 72 HIS A CA 1
ATOM 562 C C . HIS A 1 72 ? -0.354 -8.969 6.528 1.00 78.31 72 HIS A C 1
ATOM 564 O O . HIS A 1 72 ? -1.268 -8.226 6.173 1.00 78.31 72 HIS A O 1
ATOM 570 N N . GLN A 1 73 ? -0.352 -10.269 6.249 1.00 62.06 73 GLN A N 1
ATOM 571 C CA . GLN A 1 73 ? -1.468 -10.938 5.596 1.00 62.06 73 GLN A CA 1
ATOM 572 C C . GLN A 1 73 ? -2.644 -11.017 6.576 1.00 62.06 73 GLN A C 1
ATOM 574 O O . GLN A 1 73 ? -2.619 -11.800 7.526 1.00 62.06 73 GLN A O 1
ATOM 579 N N . ARG A 1 74 ? -3.686 -10.208 6.366 1.00 59.69 74 ARG A N 1
ATOM 580 C CA . ARG A 1 74 ? -4.955 -10.354 7.088 1.00 59.69 74 ARG A CA 1
ATOM 581 C C . ARG A 1 74 ? -6.111 -10.380 6.105 1.00 59.69 74 ARG A C 1
ATOM 583 O O . ARG A 1 74 ? -6.429 -9.389 5.455 1.00 59.69 74 ARG A O 1
ATOM 590 N N . THR A 1 75 ? -6.800 -11.512 6.052 1.00 50.78 75 THR A N 1
ATOM 591 C CA . THR A 1 75 ? -8.107 -11.593 5.407 1.00 50.78 75 THR A CA 1
ATOM 592 C C . THR A 1 75 ? -9.119 -10.854 6.284 1.00 50.78 75 THR A C 1
ATOM 594 O O . THR A 1 75 ? -9.541 -11.372 7.317 1.00 50.78 75 THR A O 1
ATOM 597 N N . SER A 1 76 ? -9.552 -9.656 5.890 1.00 50.22 76 SER A N 1
ATOM 598 C CA . SER A 1 76 ? -10.617 -8.910 6.591 1.00 50.22 76 SER A CA 1
ATOM 599 C C . SER A 1 76 ? -11.982 -9.615 6.559 1.00 50.22 76 SER A C 1
ATOM 601 O O . SER A 1 76 ? -12.891 -9.244 7.300 1.00 50.22 76 SER A O 1
ATOM 603 N N . THR A 1 77 ? -12.128 -10.640 5.712 1.00 50.41 77 THR A N 1
ATOM 604 C CA . THR A 1 77 ? -13.401 -11.324 5.433 1.00 50.41 77 THR A CA 1
ATOM 605 C C . THR A 1 77 ? -13.412 -12.813 5.778 1.00 50.41 77 THR A C 1
ATOM 607 O O . THR A 1 77 ? -14.474 -13.418 5.713 1.00 50.41 77 THR A O 1
ATOM 610 N N . GLY A 1 78 ? -12.265 -13.421 6.114 1.00 48.88 78 GLY A N 1
ATOM 611 C CA . GLY A 1 78 ? -12.149 -14.877 6.316 1.00 48.88 78 GLY A CA 1
ATOM 612 C C . GLY A 1 78 ? -12.459 -15.725 5.071 1.00 48.88 78 GLY A C 1
ATOM 613 O O . GLY A 1 78 ? -12.466 -16.949 5.145 1.00 48.88 78 GLY A O 1
ATOM 614 N N . LEU A 1 79 ? -12.718 -15.083 3.928 1.00 44.56 79 LEU A N 1
ATOM 615 C CA . LEU A 1 79 ? -12.940 -15.737 2.647 1.00 44.56 79 LEU A CA 1
ATOM 616 C C . LEU A 1 79 ? -11.590 -15.980 1.977 1.00 44.56 79 LEU A C 1
ATOM 618 O O . LEU A 1 79 ? -10.746 -15.078 1.928 1.00 44.56 79 LEU A O 1
ATOM 622 N N . ALA A 1 80 ? -11.408 -17.181 1.429 1.00 42.12 80 ALA A N 1
ATOM 623 C CA . ALA A 1 80 ? -10.243 -17.502 0.618 1.00 42.12 80 ALA A CA 1
ATOM 624 C C . ALA A 1 80 ? -10.067 -16.440 -0.490 1.00 42.12 80 ALA A C 1
ATOM 626 O O . ALA A 1 80 ? -11.041 -16.039 -1.130 1.00 42.12 80 ALA A O 1
ATOM 627 N N . PHE A 1 81 ? -8.828 -15.979 -0.695 1.00 49.94 81 PHE A N 1
ATOM 628 C CA . PHE A 1 81 ? -8.426 -15.022 -1.742 1.00 49.94 81 PHE A CA 1
ATOM 629 C C . PHE A 1 81 ? -8.890 -13.556 -1.577 1.00 49.94 81 PHE A C 1
ATOM 631 O O . PHE A 1 81 ? -8.776 -12.771 -2.518 1.00 49.94 81 PHE A O 1
ATOM 638 N N . ARG A 1 82 ? -9.369 -13.123 -0.396 1.00 57.12 82 ARG A N 1
ATOM 639 C CA . ARG A 1 82 ? -9.685 -11.702 -0.114 1.00 57.12 82 ARG A CA 1
ATOM 640 C C . ARG A 1 82 ? -8.799 -11.099 0.975 1.00 57.12 82 ARG A C 1
ATOM 642 O O . ARG A 1 82 ? -8.696 -11.644 2.064 1.00 57.12 82 ARG A O 1
ATOM 649 N N . GLY A 1 83 ? -8.270 -9.898 0.728 1.00 62.78 83 GLY A N 1
ATOM 650 C CA . GLY A 1 83 ? -7.437 -9.155 1.690 1.00 62.78 83 GLY A CA 1
ATOM 651 C C . GLY A 1 83 ? -5.929 -9.385 1.546 1.00 62.78 83 GLY A C 1
ATOM 652 O O . GLY A 1 83 ? -5.162 -8.864 2.345 1.00 62.78 83 GLY A O 1
ATOM 653 N N . HIS A 1 84 ? -5.499 -10.114 0.511 1.00 72.69 84 HIS A N 1
ATOM 654 C CA . HIS A 1 84 ? -4.081 -10.356 0.220 1.00 72.69 84 HIS A CA 1
ATOM 655 C C . HIS A 1 84 ? -3.491 -9.415 -0.836 1.00 72.69 84 HIS A C 1
ATOM 657 O O . HIS A 1 84 ? -2.282 -9.400 -1.012 1.00 72.69 84 HIS A O 1
ATOM 663 N N . GLY A 1 85 ? -4.311 -8.584 -1.491 1.00 85.62 85 GLY A N 1
ATOM 664 C CA . GLY A 1 85 ? -3.870 -7.798 -2.648 1.00 85.62 85 GLY A CA 1
ATOM 665 C C . GLY A 1 85 ? -2.679 -6.873 -2.373 1.00 85.62 85 GLY A C 1
ATOM 666 O O . GLY A 1 85 ? -1.737 -6.864 -3.154 1.00 85.62 85 GLY A O 1
ATOM 667 N N . LEU A 1 86 ? -2.675 -6.121 -1.264 1.00 89.69 86 LEU A N 1
ATOM 668 C CA . LEU A 1 86 ? -1.553 -5.222 -0.946 1.00 89.69 86 LEU A CA 1
ATOM 669 C C . LEU A 1 86 ? -0.272 -5.987 -0.550 1.00 89.69 86 LEU A C 1
ATOM 671 O O . LEU A 1 86 ? 0.781 -5.666 -1.108 1.00 89.69 86 LEU A O 1
ATOM 675 N N . PRO A 1 87 ? -0.331 -7.008 0.335 1.00 89.38 87 PRO A N 1
ATOM 676 C CA . PRO A 1 87 ? 0.815 -7.888 0.573 1.00 89.38 87 PRO A CA 1
ATOM 677 C C . PRO A 1 87 ? 1.358 -8.551 -0.698 1.00 89.38 87 PRO A C 1
ATOM 679 O O . PRO A 1 87 ? 2.560 -8.521 -0.937 1.00 89.38 87 PRO A O 1
ATOM 682 N N . GLU A 1 88 ? 0.488 -9.083 -1.556 1.00 89.12 88 GLU A N 1
ATOM 683 C CA . GLU A 1 88 ? 0.886 -9.742 -2.804 1.00 89.12 88 GLU A CA 1
ATOM 684 C C . GLU A 1 88 ? 1.529 -8.764 -3.793 1.00 89.12 88 GLU A C 1
ATOM 686 O O . GLU A 1 88 ? 2.538 -9.099 -4.409 1.00 89.12 88 GLU A O 1
ATOM 691 N N . MET A 1 89 ? 1.010 -7.536 -3.917 1.00 90.94 89 MET A N 1
ATOM 692 C CA . MET A 1 89 ? 1.644 -6.488 -4.728 1.00 90.94 89 MET A CA 1
ATOM 693 C C . MET A 1 89 ? 3.061 -6.179 -4.234 1.00 90.94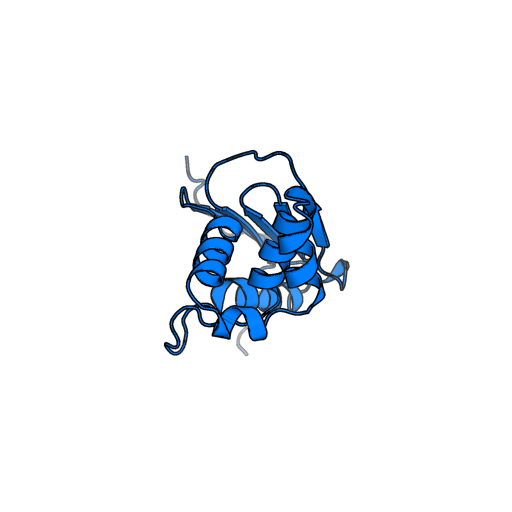 89 MET A C 1
ATOM 695 O O . MET A 1 89 ? 3.981 -6.061 -5.046 1.00 90.94 89 MET A O 1
ATOM 699 N N . ARG A 1 90 ? 3.253 -6.068 -2.910 1.00 91.38 90 ARG A N 1
ATOM 700 C CA . ARG A 1 90 ? 4.578 -5.875 -2.302 1.00 91.38 90 ARG A CA 1
ATOM 701 C C . ARG A 1 90 ? 5.496 -7.044 -2.641 1.00 91.38 90 ARG A C 1
ATOM 703 O O . ARG A 1 90 ? 6.597 -6.825 -3.141 1.00 91.38 90 ARG A O 1
ATOM 710 N N . ASP A 1 91 ? 5.046 -8.264 -2.371 1.00 90.38 91 ASP A N 1
ATOM 711 C CA . ASP A 1 91 ? 5.843 -9.475 -2.558 1.00 90.38 91 ASP A CA 1
ATOM 712 C C . ASP A 1 91 ? 6.231 -9.657 -4.027 1.00 90.38 91 ASP A C 1
ATOM 714 O O . ASP A 1 91 ? 7.390 -9.940 -4.330 1.00 90.38 91 ASP A O 1
ATOM 718 N N . PHE A 1 92 ? 5.307 -9.387 -4.950 1.00 90.06 92 PHE A N 1
ATOM 719 C CA . PHE A 1 92 ? 5.579 -9.398 -6.383 1.00 90.06 92 PHE A CA 1
ATOM 720 C C . PHE A 1 92 ? 6.658 -8.382 -6.775 1.00 90.06 92 PHE A C 1
ATOM 722 O O . PHE A 1 92 ? 7.586 -8.705 -7.513 1.00 90.06 92 PHE A O 1
ATOM 729 N N . VAL A 1 93 ? 6.572 -7.148 -6.267 1.00 90.25 93 VAL A N 1
ATOM 730 C CA . VAL A 1 93 ? 7.553 -6.090 -6.560 1.00 90.25 93 VAL A CA 1
ATOM 731 C C . VAL A 1 93 ? 8.937 -6.468 -6.060 1.00 90.25 93 VAL A C 1
ATOM 733 O O . VAL A 1 93 ? 9.907 -6.288 -6.795 1.00 90.25 93 VAL A O 1
ATOM 736 N N . LEU A 1 94 ? 9.033 -7.029 -4.853 1.00 89.69 94 LEU A N 1
ATOM 737 C CA . LEU A 1 94 ? 10.299 -7.467 -4.262 1.00 89.69 94 LEU A CA 1
ATOM 738 C C . LEU A 1 94 ? 10.944 -8.643 -5.016 1.00 89.69 94 LEU A C 1
ATOM 740 O O . LEU A 1 94 ? 12.154 -8.820 -4.925 1.00 89.69 94 LEU A O 1
ATOM 744 N N . GLN A 1 95 ? 10.171 -9.401 -5.798 1.00 89.19 95 GLN A N 1
ATOM 745 C CA . GLN A 1 95 ? 10.671 -10.475 -6.670 1.00 89.19 95 GLN A CA 1
ATOM 746 C C . GLN A 1 95 ? 11.114 -9.988 -8.061 1.00 89.19 95 GLN A C 1
ATOM 748 O O . GLN A 1 95 ? 11.597 -10.777 -8.877 1.00 89.19 95 GLN A O 1
ATOM 753 N N . THR A 1 96 ? 10.938 -8.703 -8.374 1.00 87.00 96 THR A N 1
ATOM 754 C CA . THR A 1 96 ? 11.384 -8.129 -9.651 1.00 87.00 96 THR A CA 1
ATOM 755 C C . THR A 1 96 ? 12.830 -7.630 -9.571 1.00 87.00 96 THR A C 1
ATOM 757 O O . THR A 1 96 ? 13.385 -7.472 -8.490 1.00 87.00 96 THR A O 1
ATOM 760 N N . ALA A 1 97 ? 13.462 -7.350 -10.716 1.00 83.69 97 ALA A N 1
ATOM 761 C CA . ALA A 1 97 ? 14.817 -6.789 -10.735 1.00 83.69 97 ALA A CA 1
ATOM 762 C C . ALA A 1 97 ? 14.851 -5.298 -10.343 1.00 83.69 97 ALA A C 1
ATOM 764 O O . ALA A 1 97 ? 15.761 -4.852 -9.649 1.00 83.69 97 ALA A O 1
ATOM 765 N N . THR A 1 98 ? 13.875 -4.514 -10.812 1.00 86.44 98 THR A N 1
ATOM 766 C CA . THR A 1 98 ? 13.895 -3.041 -10.721 1.00 86.44 98 THR A CA 1
ATOM 767 C C . THR A 1 98 ? 12.531 -2.413 -10.425 1.00 86.44 98 THR A C 1
ATOM 769 O O . THR A 1 98 ? 12.408 -1.189 -10.488 1.00 86.44 98 THR A O 1
ATOM 772 N N . GLY A 1 99 ? 11.511 -3.213 -10.103 1.00 89.19 99 GLY A N 1
ATOM 773 C CA . GLY A 1 99 ? 10.156 -2.723 -9.865 1.00 89.19 99 GLY A CA 1
ATOM 774 C C . GLY A 1 99 ? 10.038 -1.860 -8.611 1.00 89.19 99 GLY A C 1
ATOM 775 O O . GLY A 1 99 ? 10.868 -1.913 -7.700 1.00 89.19 99 GLY A O 1
ATOM 776 N N . ARG A 1 100 ? 8.994 -1.034 -8.563 1.00 93.06 100 ARG A N 1
ATOM 777 C CA . ARG A 1 100 ? 8.731 -0.115 -7.452 1.00 93.06 100 ARG A CA 1
ATOM 778 C C . ARG A 1 100 ? 7.244 -0.047 -7.160 1.00 93.06 100 ARG A C 1
ATOM 780 O O . ARG A 1 100 ? 6.422 -0.074 -8.072 1.00 93.06 100 ARG A O 1
ATOM 787 N N . LEU A 1 101 ? 6.912 0.095 -5.886 1.00 94.38 101 LEU A N 1
ATOM 788 C CA . LEU A 1 101 ? 5.546 0.284 -5.418 1.00 94.38 101 LEU A CA 1
ATOM 789 C C . LEU A 1 101 ? 5.503 1.461 -4.461 1.00 94.38 101 LEU A C 1
ATOM 791 O O . LEU A 1 101 ? 6.298 1.521 -3.522 1.00 94.38 101 LEU A O 1
ATOM 795 N N . TYR A 1 102 ? 4.549 2.354 -4.688 1.00 95.06 102 TYR A N 1
ATOM 796 C CA . TYR A 1 102 ? 4.195 3.427 -3.775 1.00 95.06 102 TYR A CA 1
ATOM 797 C C . TYR A 1 102 ? 2.708 3.324 -3.460 1.00 95.06 102 TYR A C 1
ATOM 799 O O . TYR A 1 102 ? 1.884 3.260 -4.370 1.00 95.06 102 TYR A O 1
ATOM 807 N N . ILE A 1 103 ? 2.364 3.317 -2.177 1.00 94.69 103 ILE A N 1
ATOM 808 C CA . ILE A 1 103 ? 0.977 3.344 -1.711 1.00 94.69 103 ILE A CA 1
ATOM 809 C C . ILE A 1 103 ? 0.835 4.551 -0.799 1.00 94.69 103 ILE A C 1
ATOM 811 O O . ILE A 1 103 ? 1.502 4.640 0.229 1.00 94.69 103 ILE A O 1
ATOM 815 N N . ILE A 1 104 ? -0.028 5.481 -1.182 1.00 94.31 104 ILE A N 1
ATOM 816 C CA . ILE A 1 104 ? -0.309 6.700 -0.434 1.00 94.31 104 ILE A CA 1
ATOM 817 C C . ILE A 1 104 ? -1.767 6.635 -0.006 1.00 94.31 104 ILE A C 1
ATOM 819 O O . ILE A 1 104 ? -2.666 6.505 -0.835 1.00 94.31 104 ILE A O 1
ATOM 823 N N . SER A 1 105 ? -2.002 6.709 1.295 1.00 92.81 105 SER A N 1
ATOM 824 C CA . SER A 1 105 ? -3.343 6.696 1.872 1.00 92.81 105 SER A CA 1
ATOM 825 C C . SER A 1 105 ? -3.342 7.587 3.101 1.00 92.81 105 SER A C 1
ATOM 827 O O . SER A 1 105 ? -2.424 7.513 3.921 1.00 92.81 105 SER A O 1
ATOM 829 N N . GLY A 1 106 ? -4.353 8.444 3.236 1.00 88.44 106 GLY A N 1
ATOM 830 C CA . GLY A 1 106 ? -4.436 9.390 4.348 1.00 88.44 106 GLY A CA 1
ATOM 831 C C . GLY A 1 106 ? -3.161 10.232 4.504 1.00 88.44 106 GLY A C 1
ATOM 832 O O . GLY A 1 106 ? -2.733 10.915 3.578 1.00 88.44 106 GLY A O 1
ATOM 833 N N . GLY A 1 107 ? -2.559 10.191 5.697 1.00 89.88 107 GLY A N 1
ATOM 834 C CA . GLY A 1 107 ? -1.346 10.947 6.042 1.00 89.88 107 GLY A CA 1
ATOM 835 C C . GLY A 1 107 ? -0.044 10.141 5.981 1.00 89.88 107 GLY A C 1
ATOM 836 O O . GLY A 1 107 ? 0.921 10.506 6.657 1.00 89.88 107 GLY A O 1
ATOM 837 N N . ALA A 1 108 ? -0.015 9.019 5.257 1.00 92.69 108 ALA A N 1
ATOM 838 C CA . ALA A 1 108 ? 1.180 8.188 5.147 1.00 92.69 108 ALA A CA 1
ATOM 839 C C . ALA A 1 108 ? 1.421 7.666 3.727 1.00 92.69 108 ALA A C 1
ATOM 841 O O . ALA A 1 108 ? 0.494 7.454 2.942 1.00 92.69 108 ALA A O 1
ATOM 842 N N . GLN A 1 109 ? 2.696 7.414 3.444 1.00 94.62 109 GLN A N 1
ATOM 843 C CA . GLN A 1 109 ? 3.173 6.807 2.214 1.00 94.62 109 GLN A CA 1
ATOM 844 C C . GLN A 1 109 ? 4.040 5.600 2.548 1.00 94.62 109 GLN A C 1
ATOM 846 O O . GLN A 1 109 ? 5.007 5.711 3.301 1.00 94.62 109 GLN A O 1
ATOM 851 N N . TYR A 1 110 ? 3.727 4.475 1.924 1.00 94.62 110 TYR A N 1
ATOM 852 C CA . TYR A 1 110 ? 4.554 3.285 1.888 1.00 94.62 110 TYR A CA 1
ATOM 853 C C . TYR A 1 110 ? 5.288 3.204 0.549 1.00 94.62 110 TYR A C 1
ATOM 855 O O . TYR A 1 110 ? 4.702 3.477 -0.499 1.00 94.62 110 TYR A O 1
ATOM 863 N N . SER A 1 111 ? 6.557 2.808 0.573 1.00 94.56 111 SER A N 1
ATOM 864 C CA . SER A 1 111 ? 7.366 2.562 -0.617 1.00 94.56 111 SER A CA 1
ATOM 865 C C . SER A 1 111 ? 8.206 1.302 -0.468 1.00 94.56 111 SER A C 1
ATOM 867 O O . SER A 1 111 ? 8.848 1.112 0.568 1.00 94.56 111 SER A O 1
ATOM 869 N N . CYS A 1 112 ? 8.268 0.481 -1.515 1.00 92.69 112 CYS A N 1
ATOM 870 C CA . CYS A 1 112 ? 9.211 -0.631 -1.583 1.00 92.69 112 CYS A CA 1
ATOM 871 C C . CYS A 1 112 ? 9.804 -0.803 -2.984 1.00 92.69 112 CYS A C 1
ATOM 873 O O . CYS A 1 112 ? 9.160 -0.535 -4.002 1.00 92.69 112 CYS A O 1
ATOM 875 N N . SER A 1 113 ? 11.047 -1.275 -3.014 1.00 90.94 113 SER A N 1
ATOM 876 C CA . SER A 1 113 ? 11.763 -1.669 -4.224 1.00 90.94 113 SER A CA 1
ATOM 877 C C . SER A 1 113 ? 12.811 -2.739 -3.882 1.00 90.94 113 SER A C 1
ATOM 879 O O . SER A 1 113 ? 13.317 -2.736 -2.756 1.00 90.94 113 SER A O 1
ATOM 881 N N . PRO A 1 114 ? 13.186 -3.619 -4.828 1.00 86.69 114 PRO A N 1
ATOM 882 C CA . PRO A 1 114 ? 14.236 -4.620 -4.624 1.00 86.69 114 PRO A CA 1
ATOM 883 C C . PRO A 1 114 ? 15.580 -4.005 -4.212 1.00 86.69 114 PRO A C 1
ATOM 885 O O . PRO A 1 114 ? 16.260 -4.518 -3.331 1.00 86.69 114 PRO A O 1
ATOM 888 N N . ALA A 1 115 ? 15.942 -2.860 -4.803 1.00 78.88 115 ALA A N 1
ATOM 889 C CA . ALA A 1 115 ? 17.231 -2.202 -4.579 1.00 78.88 115 ALA A CA 1
ATOM 890 C C . ALA A 1 115 ? 17.445 -1.732 -3.131 1.00 78.88 115 ALA A C 1
ATOM 892 O O . ALA A 1 115 ? 18.582 -1.618 -2.683 1.00 78.88 115 ALA A O 1
ATOM 893 N N . GLN A 1 116 ? 16.364 -1.439 -2.406 1.00 72.50 116 GLN A N 1
ATOM 894 C CA . GLN A 1 116 ? 16.440 -0.961 -1.025 1.00 72.50 116 GLN A CA 1
ATOM 895 C C . GLN A 1 116 ? 16.471 -2.107 -0.010 1.00 72.50 116 GLN A C 1
ATOM 897 O O . GLN A 1 116 ? 16.807 -1.865 1.144 1.00 72.50 116 GLN A O 1
ATOM 902 N N . ASN A 1 117 ? 16.121 -3.334 -0.424 1.00 66.94 117 ASN A N 1
ATOM 903 C CA . ASN A 1 117 ? 16.010 -4.545 0.405 1.00 66.94 117 ASN A CA 1
ATOM 904 C C . ASN A 1 117 ? 15.160 -4.387 1.692 1.00 66.94 117 ASN A C 1
ATOM 906 O O . ASN A 1 117 ? 15.112 -5.281 2.533 1.00 66.94 117 ASN A O 1
ATOM 910 N N . VAL A 1 118 ? 14.499 -3.237 1.850 1.00 72.44 118 VAL A N 1
ATOM 911 C CA . VAL A 1 118 ? 13.741 -2.787 3.014 1.00 72.44 118 VAL A CA 1
ATOM 912 C C . VAL A 1 118 ? 12.598 -1.909 2.506 1.00 72.44 118 VAL A C 1
ATOM 914 O O . VAL A 1 118 ? 12.771 -1.075 1.614 1.00 72.44 118 VAL A O 1
ATOM 917 N N . SER A 1 119 ? 11.412 -2.107 3.068 1.00 86.56 119 SER A N 1
ATOM 918 C CA . SER A 1 119 ? 10.255 -1.239 2.880 1.00 86.56 119 SER A CA 1
ATOM 919 C C . SER A 1 119 ? 10.345 -0.002 3.774 1.00 86.56 119 SER A C 1
ATOM 921 O O . SER A 1 119 ? 10.720 -0.071 4.946 1.00 86.56 119 SER A O 1
ATOM 923 N N . HIS A 1 120 ? 9.943 1.148 3.242 1.00 89.88 120 HIS A N 1
ATOM 924 C CA . HIS A 1 120 ? 9.885 2.395 3.996 1.00 89.88 120 HIS A CA 1
ATOM 925 C C . HIS A 1 120 ? 8.444 2.874 4.108 1.00 89.88 120 HIS A C 1
ATOM 927 O O . HIS A 1 120 ? 7.696 2.848 3.134 1.00 89.88 120 HIS A O 1
ATOM 933 N N . CYS A 1 121 ? 8.066 3.350 5.292 1.00 91.69 121 CYS A N 1
ATOM 934 C CA . CYS A 1 121 ? 6.801 4.037 5.501 1.00 91.69 121 CYS A CA 1
ATOM 935 C C . CYS A 1 121 ? 7.079 5.384 6.162 1.00 91.69 121 CYS A C 1
ATOM 937 O O . CYS A 1 121 ? 7.719 5.437 7.210 1.00 91.69 121 CYS A O 1
ATOM 939 N N . ILE A 1 122 ? 6.608 6.462 5.545 1.00 91.06 122 ILE A N 1
ATOM 940 C CA . ILE A 1 122 ? 6.799 7.833 6.016 1.00 91.06 122 ILE A CA 1
ATOM 941 C C . ILE A 1 122 ? 5.454 8.525 6.213 1.00 91.06 122 ILE A C 1
ATOM 943 O O . ILE A 1 122 ? 4.424 8.102 5.689 1.00 91.06 122 ILE A O 1
ATOM 947 N N . THR A 1 123 ? 5.468 9.605 6.984 1.00 90.00 123 THR A N 1
ATOM 948 C CA . THR A 1 123 ? 4.343 10.526 7.131 1.00 90.00 123 THR A CA 1
ATOM 949 C C . THR A 1 123 ? 4.393 11.508 5.983 1.00 90.00 123 THR A C 1
ATOM 951 O O . THR A 1 123 ? 5.460 11.989 5.608 1.00 90.00 123 THR A O 1
ATOM 954 N N . CYS A 1 124 ? 3.230 11.859 5.465 1.00 84.88 124 CYS A N 1
ATOM 955 C CA . CYS A 1 124 ? 3.089 12.923 4.490 1.00 84.88 124 CYS A CA 1
ATOM 956 C C . CYS A 1 124 ? 1.919 13.823 4.884 1.00 84.88 124 CYS A C 1
ATOM 958 O O . CYS A 1 124 ? 1.033 13.428 5.646 1.00 84.88 124 CYS A O 1
ATOM 960 N N . ALA A 1 125 ? 1.920 15.057 4.380 1.00 82.00 125 ALA A N 1
ATOM 961 C CA . ALA A 1 125 ? 0.720 15.875 4.452 1.00 82.00 125 ALA A CA 1
ATOM 962 C C . ALA A 1 125 ? -0.410 15.144 3.699 1.00 82.00 125 ALA A C 1
ATOM 964 O O . ALA A 1 125 ? -0.144 14.584 2.631 1.00 82.00 125 ALA A O 1
ATOM 965 N N . PRO A 1 126 ? -1.640 15.106 4.236 1.00 75.25 126 PRO A N 1
ATOM 966 C CA . PRO A 1 126 ? -2.760 14.496 3.534 1.00 75.25 126 PRO A CA 1
ATOM 967 C C . PRO A 1 126 ? -3.000 15.265 2.231 1.00 75.25 126 PRO A C 1
ATOM 969 O O . PRO A 1 126 ? -3.378 16.434 2.254 1.00 75.25 126 PRO A O 1
ATOM 972 N N . ALA A 1 127 ? -2.707 14.620 1.103 1.00 67.81 127 ALA A N 1
ATOM 973 C CA . ALA A 1 127 ? -2.719 15.261 -0.210 1.00 67.81 127 ALA A CA 1
ATOM 974 C C . ALA A 1 127 ? -4.035 15.028 -0.968 1.00 67.81 127 ALA A C 1
ATOM 976 O O . ALA A 1 127 ? -4.433 15.863 -1.775 1.00 67.81 127 ALA A O 1
ATOM 977 N N . PHE A 1 128 ? -4.713 13.906 -0.711 1.00 79.75 128 PHE A N 1
ATOM 978 C CA . PHE A 1 128 ? -5.970 13.533 -1.358 1.00 79.75 128 PHE A CA 1
ATOM 979 C C . PHE A 1 128 ? -6.755 12.521 -0.504 1.00 79.75 128 PHE A C 1
ATOM 981 O O . PHE A 1 128 ? -6.151 11.786 0.285 1.00 79.75 128 PHE A O 1
ATOM 988 N N . PRO A 1 129 ? -8.095 12.492 -0.625 1.00 85.94 129 PRO A N 1
ATOM 989 C CA . PRO A 1 129 ? -8.925 11.474 0.017 1.00 85.94 129 PRO A CA 1
ATOM 990 C C . PRO A 1 129 ? -8.662 10.078 -0.574 1.00 85.94 129 PRO A C 1
ATOM 992 O O . PRO A 1 129 ? -8.235 9.952 -1.716 1.00 85.94 129 PRO A O 1
ATOM 995 N N . GLY A 1 130 ? -8.940 9.026 0.197 1.00 90.62 130 GLY A N 1
ATOM 996 C CA . GLY A 1 130 ? -8.838 7.643 -0.274 1.00 90.62 130 GLY A CA 1
ATOM 997 C C . GLY A 1 130 ? -7.412 7.103 -0.390 1.00 90.62 130 GLY A C 1
ATOM 998 O O . GLY A 1 130 ? -6.605 7.244 0.535 1.00 90.62 130 GLY A O 1
ATOM 999 N N . THR A 1 131 ? -7.125 6.377 -1.472 1.00 93.50 131 THR A N 1
ATOM 1000 C CA . THR A 1 131 ? -5.865 5.639 -1.654 1.00 93.50 131 THR A CA 1
ATOM 1001 C C . THR A 1 131 ? -5.371 5.725 -3.093 1.00 93.50 131 THR A C 1
ATOM 1003 O O . THR A 1 131 ? -6.102 5.435 -4.037 1.00 93.50 131 THR A O 1
ATOM 1006 N N . LEU A 1 132 ? -4.098 6.086 -3.252 1.00 94.50 132 LEU A N 1
ATOM 1007 C CA . LEU A 1 132 ? -3.363 6.071 -4.512 1.00 94.50 132 LEU A CA 1
ATOM 1008 C C . LEU A 1 132 ? -2.296 4.981 -4.465 1.00 94.50 132 LEU A C 1
ATOM 1010 O O . LEU A 1 132 ? -1.474 4.939 -3.550 1.00 94.50 132 LEU A O 1
ATOM 1014 N N . ILE A 1 133 ? -2.278 4.141 -5.489 1.00 95.19 133 ILE A N 1
ATOM 1015 C CA . ILE A 1 133 ? -1.261 3.123 -5.725 1.00 95.19 133 ILE A CA 1
ATOM 1016 C C . ILE A 1 133 ? -0.539 3.486 -7.017 1.00 95.19 133 ILE A C 1
ATOM 1018 O O . ILE A 1 133 ? -1.172 3.648 -8.060 1.00 95.19 133 ILE A O 1
ATOM 1022 N N . LEU A 1 134 ? 0.783 3.596 -6.952 1.00 95.12 134 LEU A N 1
ATOM 1023 C CA . LEU A 1 134 ? 1.658 3.756 -8.107 1.00 95.12 134 LEU A CA 1
ATOM 1024 C C . LEU A 1 134 ? 2.561 2.534 -8.197 1.00 95.12 134 LEU A C 1
ATOM 1026 O O . LEU A 1 134 ? 3.256 2.196 -7.237 1.00 95.12 134 LEU A O 1
ATOM 1030 N N . TRP A 1 135 ? 2.558 1.889 -9.353 1.00 94.00 135 TRP A N 1
ATOM 1031 C CA . TRP A 1 135 ? 3.233 0.623 -9.567 1.00 94.00 135 TRP A CA 1
ATOM 1032 C C . TRP A 1 135 ? 4.070 0.678 -10.843 1.00 94.00 135 TRP A C 1
ATOM 1034 O O . TRP A 1 135 ? 3.549 0.938 -11.925 1.00 94.00 135 TRP A O 1
ATOM 1044 N N . ASP A 1 136 ? 5.372 0.457 -10.697 1.00 91.56 136 ASP A N 1
ATOM 1045 C CA . ASP A 1 136 ? 6.355 0.395 -11.777 1.00 91.56 136 ASP A CA 1
ATOM 1046 C C . ASP A 1 136 ? 6.887 -1.036 -11.865 1.00 91.56 136 ASP A C 1
ATOM 1048 O O . ASP A 1 136 ? 7.442 -1.559 -10.893 1.00 91.56 136 ASP A O 1
ATOM 1052 N N . LEU A 1 137 ? 6.684 -1.683 -13.010 1.00 88.62 137 LEU A N 1
ATOM 1053 C CA . LEU A 1 137 ? 7.049 -3.074 -13.237 1.00 88.62 137 LEU A CA 1
ATOM 1054 C C . LEU A 1 137 ? 7.948 -3.223 -14.461 1.00 88.62 137 LEU A C 1
ATOM 1056 O O . LEU A 1 137 ? 7.553 -2.804 -15.549 1.00 88.62 137 LEU A O 1
ATOM 1060 N N . PRO A 1 138 ? 9.106 -3.893 -14.343 1.00 86.25 138 PRO A N 1
ATOM 1061 C CA . PRO A 1 138 ? 9.915 -4.203 -15.509 1.00 86.25 138 PRO A CA 1
ATOM 1062 C C . PRO A 1 138 ? 9.222 -5.259 -16.373 1.00 86.25 138 PRO A C 1
ATOM 1064 O O . PRO A 1 138 ? 8.793 -6.303 -15.875 1.00 86.25 138 PRO A O 1
ATOM 1067 N N . PHE A 1 139 ? 9.155 -5.029 -17.684 1.00 79.50 139 PHE A N 1
ATOM 1068 C CA . PHE A 1 139 ? 8.798 -6.085 -18.621 1.00 79.50 139 PHE A CA 1
ATOM 1069 C C . PHE A 1 139 ? 9.927 -7.113 -18.657 1.00 79.50 139 PHE A C 1
ATOM 1071 O O . PHE A 1 139 ? 11.093 -6.771 -18.862 1.00 79.50 139 PHE A O 1
ATOM 1078 N N . ARG A 1 140 ? 9.593 -8.396 -18.503 1.00 64.69 140 ARG A N 1
ATOM 1079 C CA . ARG A 1 140 ? 10.535 -9.451 -18.879 1.00 64.69 140 ARG A CA 1
ATOM 1080 C C . ARG A 1 140 ? 10.692 -9.415 -20.396 1.00 64.69 140 ARG A C 1
ATOM 1082 O O . ARG A 1 140 ? 9.698 -9.327 -21.117 1.00 64.69 140 ARG A O 1
ATOM 1089 N N . ALA A 1 141 ? 11.934 -9.471 -20.878 1.00 54.09 141 ALA A N 1
ATOM 1090 C CA . ALA A 1 141 ? 12.170 -9.774 -22.282 1.00 54.09 141 ALA A CA 1
ATOM 1091 C C . ALA A 1 141 ? 11.454 -11.095 -22.599 1.00 54.09 141 ALA A C 1
ATOM 1093 O O . ALA A 1 141 ? 11.493 -12.023 -21.791 1.00 54.09 141 ALA A O 1
ATOM 1094 N N . LYS A 1 142 ? 10.742 -11.138 -23.7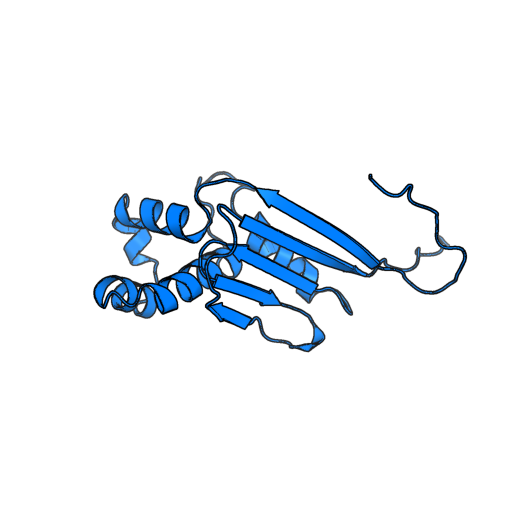27 1.00 52.66 142 LYS A N 1
ATOM 1095 C CA . LYS A 1 142 ? 9.984 -12.313 -24.164 1.00 52.66 142 LYS A CA 1
ATOM 1096 C C . LYS A 1 142 ? 10.916 -13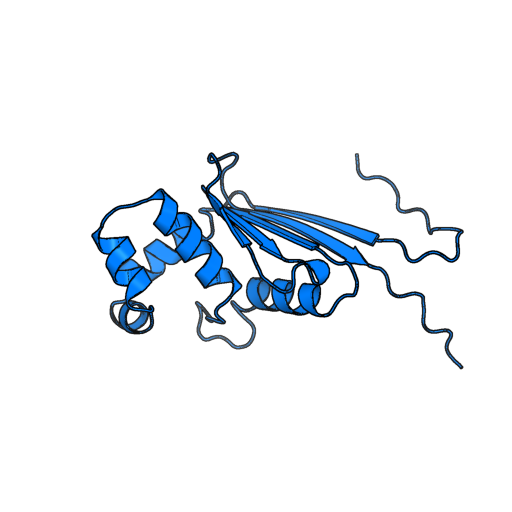.528 -24.119 1.00 52.66 142 LYS A C 1
ATOM 1098 O O . LYS A 1 142 ? 11.987 -13.474 -24.722 1.00 52.66 142 LYS A O 1
ATOM 1103 N N . GLU A 1 143 ? 10.531 -14.594 -23.416 1.00 53.16 143 GLU A N 1
ATOM 1104 C CA . GLU A 1 143 ? 11.182 -15.887 -23.623 1.00 53.16 143 GLU A CA 1
ATOM 1105 C C . GLU A 1 143 ? 10.982 -16.228 -25.101 1.00 53.16 143 GLU A C 1
ATOM 1107 O O . GLU A 1 143 ? 9.852 -16.348 -25.583 1.00 53.16 143 GLU A O 1
ATOM 1112 N N . LEU A 1 144 ? 12.084 -16.269 -25.849 1.00 43.62 144 LEU A N 1
ATOM 1113 C CA . LEU A 1 144 ? 12.087 -16.875 -27.169 1.00 43.62 144 LEU A CA 1
ATOM 1114 C C . LEU A 1 144 ? 11.734 -18.342 -26.928 1.00 43.62 144 LEU A C 1
ATOM 1116 O O . LEU A 1 144 ? 12.517 -19.069 -26.321 1.00 43.62 144 LEU A O 1
ATOM 1120 N N . ALA A 1 145 ? 10.517 -18.728 -27.312 1.00 39.47 145 ALA A N 1
ATOM 1121 C CA . ALA A 1 145 ? 10.118 -20.125 -27.313 1.00 39.47 145 ALA A CA 1
ATOM 1122 C C . ALA A 1 145 ? 11.148 -20.927 -28.138 1.00 39.47 145 ALA A C 1
ATOM 1124 O O . ALA A 1 145 ? 11.612 -20.396 -29.154 1.00 39.47 145 ALA A O 1
ATOM 1125 N N . PRO A 1 146 ? 11.540 -22.130 -27.680 1.00 48.81 146 PRO A N 1
ATOM 1126 C CA . PRO A 1 146 ? 12.539 -22.954 -28.355 1.00 48.81 146 PRO A CA 1
ATOM 1127 C C . PRO A 1 146 ? 12.121 -23.344 -29.777 1.00 48.81 146 PRO A C 1
ATOM 1129 O O . PRO A 1 146 ? 10.900 -23.486 -30.026 1.00 48.81 146 PRO A O 1
#

Nearest PDB structures (foldseek):
  5e0t-asse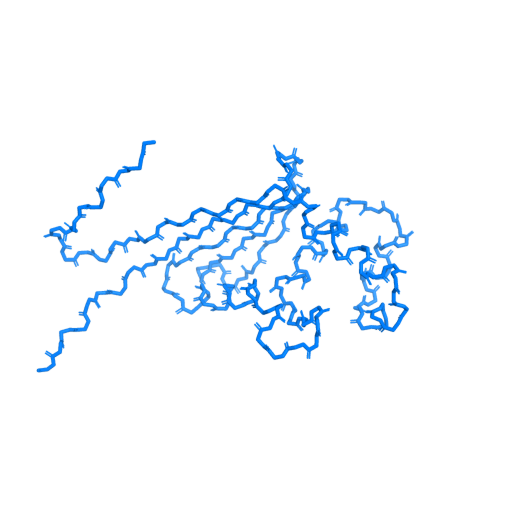mbly1_B  TM=3.600E-01  e=5.341E-01  Homo sapiens
  6t7x-assembly1_A  TM=3.900E-01  e=2.052E+00  Pyrococcus abyssi GE5
  6wac-assembly1_A  TM=3.226E-01  e=2.052E+00  Saccharomyces cerevisiae
  2io4-assembly1_B  TM=2.872E-01  e=2.651E+00  Saccharolobus solfataricus P2
  7m5m-assembly1_C  TM=3.580E-01  e=5.033E+00  Homo sapiens

Solvent-accessible surface area (backbone atoms only — not comparable to full-atom values): 8503 Å² total; per-residue (Å²): 137,82,79,79,89,71,83,79,93,57,100,62,66,52,69,50,78,46,79,49,77,44,87,50,81,21,63,46,53,53,51,49,54,57,40,77,75,30,72,77,64,48,70,75,47,58,66,71,59,57,50,37,69,71,71,63,48,65,58,64,40,34,24,52,45,46,48,44,60,36,74,44,85,50,51,88,73,79,46,89,95,41,55,45,65,56,32,48,52,50,54,54,28,53,72,36,86,75,11,36,40,38,41,38,34,51,39,15,36,38,39,42,33,34,87,65,78,53,75,47,64,42,72,45,78,68,80,57,74,8,36,40,39,41,37,40,38,66,46,75,71,77,80,77,77,131

Mean predicted aligned error: 10.27 Å

Secondary structure (DSSP, 8-state):
-PPPP----SSS--EEEEEEEE-SS-HHHHHHHHHHT-HHHHHTS-HHHHHHHHH--HHHHHHHHHHHHHHS---TT-STTSS-HHHHHHHHHHTSSS-EEEEEETTEEEEE-GGGSS-EEEE----SSSEEEEEEEEPPPP----

Sequence (146 aa):
MFSRFREPTNSRPGNLFIAVYDIGAGIQTTLRDQLQGCAERFAQLGDDIKELLSLGDGRKLQQVLLKHAIEHQRTSTGLAFRGHGLPEMRDFVLQTATGRLYIISGGAQYSCSPAQNVSHCITCAPAFPGTLILWDLPFRAKELAP